Protein AF-A0A7D5GCL3-F1 (afdb_monomer)

Solvent-accessible surface area (backbone atoms only — not comparable to full-atom values): 5210 Å² total; per-residue (Å²): 78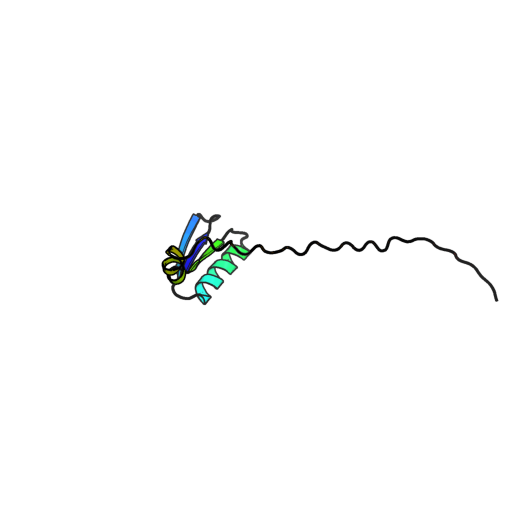,33,39,39,38,27,74,70,76,73,43,77,47,81,35,68,50,68,70,61,49,51,50,54,45,50,61,38,46,77,72,70,40,52,68,49,81,41,54,55,68,62,54,66,62,46,79,79,50,79,90,77,75,77,82,73,79,74,74,76,77,80,80,80,76,80,88,81,79,81,84,89,81,89,83,88,90,134

Radius of gyration: 24.86 Å; Cα contacts (8 Å, |Δi|>4): 73; chains: 1; bounding box: 34×59×66 Å

Foldseek 3Di:
DKWKAWPVVRDIDDDDDPVVSVVVVVVQVVVVIDMDIGDPVVVVVCVVPDDDDPDPPPPPPPPPPPPDDDDDDDDDDD

Structure (mmCIF, N/CA/C/O backbone):
data_AF-A0A7D5GCL3-F1
#
_entry.id   AF-A0A7D5GCL3-F1
#
loop_
_atom_site.group_PDB
_atom_site.id
_atom_site.type_symbol
_atom_site.label_atom_id
_atom_site.label_alt_id
_atom_site.label_comp_id
_atom_site.label_asym_id
_atom_site.label_entity_id
_atom_site.label_seq_id
_atom_site.pdbx_PDB_ins_code
_atom_site.Cartn_x
_atom_site.Cartn_y
_atom_site.Cartn_z
_atom_site.occupancy
_atom_site.B_iso_or_equiv
_atom_site.auth_seq_id
_atom_site.auth_comp_id
_atom_site.auth_asym_id
_atom_site.auth_atom_id
_atom_site.pdbx_PDB_model_num
ATOM 1 N N . MET A 1 1 ? -7.660 0.031 10.808 1.00 88.88 1 MET A N 1
ATOM 2 C CA . MET A 1 1 ? -6.680 -1.039 10.512 1.00 88.88 1 MET A CA 1
ATOM 3 C C . MET A 1 1 ? -6.697 -1.386 9.030 1.00 88.88 1 MET A C 1
ATOM 5 O O . MET A 1 1 ? -7.760 -1.593 8.449 1.00 88.88 1 MET A O 1
ATOM 9 N N . PHE A 1 2 ? -5.513 -1.457 8.431 1.00 93.06 2 PHE A N 1
ATOM 10 C CA . PHE A 1 2 ? -5.266 -1.647 7.007 1.00 93.06 2 PHE A CA 1
ATOM 11 C C . PHE A 1 2 ? -4.412 -2.894 6.771 1.00 93.06 2 PHE A C 1
ATOM 13 O O . PHE A 1 2 ? -3.515 -3.208 7.548 1.00 93.06 2 PHE A O 1
ATOM 20 N N . GLN A 1 3 ? -4.703 -3.618 5.700 1.00 95.19 3 GLN A N 1
ATOM 21 C CA . GLN A 1 3 ? -3.926 -4.759 5.248 1.00 95.19 3 GLN A CA 1
ATOM 22 C C . GLN A 1 3 ? -3.262 -4.405 3.923 1.00 95.19 3 GLN A C 1
ATOM 24 O O . GLN A 1 3 ? -3.956 -4.161 2.938 1.00 95.19 3 GLN A O 1
ATOM 29 N N . CYS A 1 4 ? -1.936 -4.392 3.917 1.00 95.44 4 CYS A N 1
ATOM 30 C CA . CYS A 1 4 ? -1.120 -4.144 2.739 1.00 95.44 4 CYS A CA 1
ATOM 31 C C . CYS A 1 4 ? -0.691 -5.478 2.129 1.00 95.44 4 CYS A C 1
ATOM 33 O O . CYS A 1 4 ? -0.221 -6.366 2.847 1.00 95.44 4 CYS A O 1
ATOM 35 N N . LEU A 1 5 ? -0.870 -5.619 0.820 1.00 95.44 5 LEU A N 1
ATOM 36 C CA . LEU A 1 5 ? -0.492 -6.792 0.035 1.00 95.44 5 LEU A CA 1
ATOM 37 C C . LEU A 1 5 ? 0.433 -6.352 -1.081 1.00 95.44 5 LEU A C 1
ATOM 39 O O . LEU A 1 5 ? 0.089 -5.428 -1.804 1.00 95.44 5 LEU A O 1
ATOM 43 N N . CYS A 1 6 ? 1.573 -7.013 -1.224 1.00 95.94 6 CYS A N 1
ATOM 44 C CA . CYS A 1 6 ? 2.479 -6.799 -2.341 1.00 95.94 6 CYS A CA 1
ATOM 45 C C . CYS A 1 6 ? 2.581 -8.093 -3.150 1.00 95.94 6 CYS A C 1
ATOM 47 O O . CYS A 1 6 ? 3.222 -9.045 -2.704 1.00 95.94 6 CYS A O 1
ATOM 49 N N . ASP A 1 7 ? 1.987 -8.137 -4.344 1.00 92.88 7 ASP A N 1
ATOM 50 C CA . ASP A 1 7 ? 2.004 -9.330 -5.206 1.00 92.88 7 ASP A CA 1
ATOM 51 C C . ASP A 1 7 ? 3.400 -9.621 -5.763 1.00 92.88 7 ASP A C 1
ATOM 53 O O . ASP A 1 7 ? 3.765 -10.767 -6.012 1.00 92.88 7 ASP A O 1
ATOM 57 N N . THR A 1 8 ? 4.221 -8.582 -5.926 1.00 93.56 8 THR A N 1
ATOM 58 C CA . THR A 1 8 ? 5.594 -8.731 -6.428 1.00 93.56 8 THR A CA 1
ATOM 59 C C . THR A 1 8 ? 6.540 -9.315 -5.381 1.00 93.56 8 THR A C 1
ATOM 61 O O . THR A 1 8 ? 7.452 -10.065 -5.726 1.00 93.56 8 THR A O 1
ATOM 64 N N . CYS A 1 9 ? 6.353 -8.953 -4.110 1.00 93.69 9 CYS A N 1
ATOM 65 C CA . CYS A 1 9 ? 7.167 -9.455 -3.002 1.00 93.69 9 CYS A CA 1
ATOM 66 C C . CYS A 1 9 ? 6.537 -10.671 -2.308 1.00 93.69 9 CYS A C 1
ATOM 68 O O . CYS A 1 9 ? 7.203 -11.297 -1.490 1.00 93.69 9 CYS A O 1
ATOM 70 N N . GLU A 1 10 ? 5.285 -11.006 -2.636 1.00 93.81 10 GLU A N 1
ATOM 71 C CA . GLU A 1 10 ? 4.461 -12.000 -1.935 1.00 93.81 10 GLU A CA 1
ATOM 72 C C . GLU A 1 10 ? 4.345 -11.704 -0.424 1.00 93.81 10 GLU A C 1
ATOM 74 O O . GLU A 1 10 ? 4.202 -12.602 0.410 1.00 93.81 10 GLU A O 1
ATOM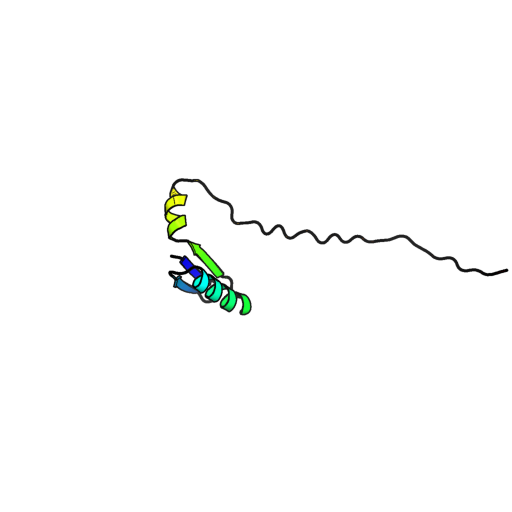 79 N N . GLU A 1 11 ? 4.404 -10.419 -0.064 1.00 93.06 11 GLU A N 1
ATOM 80 C CA . GLU A 1 11 ? 4.392 -9.940 1.317 1.00 93.06 11 GLU A CA 1
ATOM 81 C C . GLU A 1 11 ? 3.005 -9.445 1.728 1.00 93.06 11 GLU A C 1
ATOM 83 O O . GLU A 1 11 ? 2.229 -8.910 0.931 1.00 93.06 11 GLU A O 1
ATOM 88 N N . ARG A 1 12 ? 2.690 -9.644 3.011 1.00 94.56 12 ARG A N 1
ATOM 89 C CA . ARG A 1 12 ? 1.444 -9.204 3.637 1.00 94.56 12 ARG A CA 1
ATOM 90 C C . ARG A 1 12 ? 1.749 -8.583 4.987 1.00 94.56 12 ARG A C 1
ATOM 92 O O . ARG A 1 12 ? 2.278 -9.262 5.866 1.00 94.56 12 ARG A O 1
ATOM 99 N N . GLU A 1 13 ? 1.313 -7.346 5.170 1.00 94.56 13 GLU A N 1
ATOM 100 C CA . GLU A 1 13 ? 1.510 -6.600 6.408 1.00 94.56 13 GLU A CA 1
ATOM 101 C C . GLU A 1 13 ? 0.196 -5.993 6.906 1.00 94.56 13 GLU A C 1
ATOM 103 O O . GLU A 1 13 ? -0.702 -5.663 6.129 1.00 94.56 13 GLU A O 1
ATOM 108 N N . LEU A 1 14 ? 0.049 -5.912 8.227 1.00 95.12 14 LEU A N 1
ATOM 109 C CA . LEU A 1 14 ? -1.131 -5.367 8.888 1.00 95.12 14 LEU A CA 1
ATOM 110 C C . LEU A 1 14 ? -0.712 -4.100 9.629 1.00 95.12 14 LEU A C 1
ATOM 112 O O . LEU A 1 14 ? 0.067 -4.169 10.576 1.00 95.12 14 LEU A O 1
ATOM 116 N N . ILE A 1 15 ? -1.231 -2.960 9.191 1.00 95.38 15 ILE A N 1
ATOM 117 C CA . ILE A 1 15 ? -0.821 -1.634 9.648 1.00 95.38 15 ILE A CA 1
ATOM 118 C C . ILE A 1 15 ? -2.037 -0.926 10.251 1.00 95.38 15 ILE A C 1
ATOM 120 O O . ILE A 1 15 ? -3.127 -0.934 9.680 1.00 95.38 15 ILE A O 1
ATOM 124 N N . GLU A 1 16 ? -1.895 -0.344 11.439 1.00 92.31 16 GLU A N 1
ATOM 125 C CA . GLU A 1 16 ? -3.027 0.273 12.144 1.00 92.31 16 GLU A CA 1
ATOM 126 C C . GLU A 1 16 ? -3.412 1.624 11.532 1.00 92.31 16 GLU A C 1
ATOM 128 O O . GLU A 1 16 ? -4.597 1.864 11.272 1.00 92.31 16 GLU A O 1
ATOM 133 N N . GLU A 1 17 ? -2.403 2.438 11.223 1.00 94.12 17 GLU A N 1
ATOM 134 C CA . GLU A 1 17 ? -2.536 3.813 10.747 1.00 94.12 17 GLU A CA 1
ATOM 135 C C . GLU A 1 17 ? -2.493 3.906 9.213 1.00 94.12 17 GLU A C 1
ATOM 137 O O . GLU A 1 17 ? -1.672 3.271 8.548 1.00 94.12 17 GLU A O 1
ATOM 142 N N . LEU A 1 18 ? -3.349 4.754 8.632 1.00 92.31 18 LEU A N 1
ATOM 143 C CA . LEU A 1 18 ? -3.406 4.952 7.177 1.00 92.31 18 LEU A CA 1
ATOM 144 C C . LEU A 1 18 ? -2.110 5.559 6.623 1.00 92.31 18 LEU A C 1
ATOM 146 O O . LEU A 1 18 ? -1.674 5.198 5.535 1.00 92.31 18 LEU A O 1
ATOM 150 N N . GLU A 1 19 ? -1.502 6.480 7.369 1.00 95.50 19 GLU A N 1
ATOM 151 C CA . GLU A 1 19 ? -0.282 7.185 6.961 1.00 95.50 19 GLU A CA 1
ATOM 152 C C . GLU A 1 19 ? 0.873 6.199 6.740 1.00 95.50 19 GLU A C 1
ATOM 154 O O . GLU A 1 19 ? 1.527 6.232 5.701 1.00 95.50 19 GLU A O 1
ATOM 159 N N . GLN A 1 20 ? 1.037 5.238 7.651 1.00 94.88 20 GLN A N 1
ATOM 160 C CA . GLN A 1 20 ? 2.035 4.173 7.538 1.00 94.88 20 GLN A CA 1
ATOM 161 C C . GLN A 1 20 ? 1.731 3.209 6.382 1.00 94.88 20 GLN A C 1
ATOM 163 O O . GLN A 1 20 ? 2.639 2.775 5.676 1.00 94.88 20 GLN A O 1
ATOM 168 N N . ALA A 1 21 ? 0.454 2.894 6.140 1.00 94.81 21 ALA A N 1
ATOM 169 C CA . ALA A 1 21 ? 0.063 2.072 4.995 1.00 94.81 21 ALA A CA 1
ATOM 170 C C . ALA A 1 21 ? 0.377 2.774 3.661 1.00 94.81 21 ALA A C 1
ATOM 172 O O . ALA A 1 21 ? 0.822 2.136 2.707 1.00 94.81 21 ALA A O 1
ATOM 173 N N . GLN A 1 22 ? 0.203 4.098 3.608 1.00 95.00 22 GLN A N 1
ATOM 174 C CA . GLN A 1 22 ? 0.560 4.906 2.445 1.00 95.00 22 GLN A CA 1
ATOM 175 C C . GLN A 1 22 ? 2.079 4.969 2.230 1.00 95.00 22 GLN A C 1
ATOM 177 O O . GLN A 1 22 ? 2.528 4.911 1.086 1.00 95.00 22 GLN A O 1
ATOM 182 N N . GLU A 1 23 ? 2.871 5.063 3.301 1.00 96.69 23 GLU A N 1
ATOM 183 C CA . GLU A 1 23 ? 4.335 4.975 3.226 1.00 96.69 23 GLU A CA 1
ATOM 184 C C . GLU A 1 23 ? 4.787 3.624 2.652 1.00 96.69 23 GLU A C 1
ATOM 186 O O . GLU A 1 23 ? 5.569 3.610 1.700 1.00 96.69 23 GLU A O 1
ATOM 191 N N . TYR A 1 24 ? 4.223 2.511 3.144 1.00 94.94 24 TYR A N 1
ATOM 192 C CA . TYR A 1 24 ? 4.483 1.165 2.615 1.00 94.94 24 TYR A CA 1
ATOM 193 C C . TYR A 1 24 ? 4.195 1.078 1.112 1.00 94.94 24 TYR A C 1
ATOM 195 O O . TYR A 1 24 ? 5.009 0.559 0.344 1.00 94.94 24 TYR A O 1
ATOM 203 N N . PHE A 1 25 ? 3.048 1.611 0.680 1.00 95.50 25 PHE A N 1
ATOM 204 C CA . PHE A 1 25 ? 2.678 1.639 -0.732 1.00 95.50 25 PHE A CA 1
ATOM 205 C C . PHE A 1 25 ? 3.658 2.458 -1.563 1.00 95.50 25 PHE A C 1
ATOM 207 O O . PHE A 1 25 ? 4.088 1.986 -2.609 1.00 95.50 25 PHE A O 1
ATOM 214 N N . ASN A 1 26 ? 4.038 3.654 -1.109 1.00 95.75 26 ASN A N 1
ATOM 215 C CA . ASN A 1 26 ? 4.956 4.514 -1.854 1.00 95.75 26 ASN A CA 1
ATOM 216 C C . ASN A 1 26 ? 6.322 3.839 -2.042 1.00 95.75 26 ASN A C 1
ATOM 218 O O . ASN A 1 26 ? 6.834 3.811 -3.158 1.00 95.75 26 ASN A O 1
ATOM 222 N N . GLU A 1 27 ? 6.875 3.232 -0.987 1.00 96.00 27 GLU A N 1
ATOM 223 C CA . GLU A 1 27 ? 8.159 2.524 -1.060 1.00 96.00 27 GLU A CA 1
ATOM 224 C C . GLU A 1 27 ? 8.131 1.384 -2.089 1.00 96.00 27 GLU A C 1
ATOM 226 O O . GLU A 1 27 ? 9.061 1.206 -2.878 1.00 96.00 27 GLU A O 1
ATOM 231 N N . HIS A 1 28 ? 7.055 0.604 -2.100 1.00 94.56 28 HIS A N 1
ATOM 232 C CA . HIS A 1 28 ? 6.912 -0.527 -3.009 1.00 94.56 28 HIS A CA 1
ATOM 233 C C . HIS A 1 28 ? 6.560 -0.087 -4.438 1.00 94.56 28 HIS A C 1
ATOM 235 O O . HIS A 1 28 ? 7.086 -0.652 -5.399 1.00 94.56 28 HIS A O 1
ATOM 241 N N . ALA A 1 29 ? 5.750 0.959 -4.600 1.00 92.25 29 ALA A N 1
ATOM 242 C CA . ALA A 1 29 ? 5.441 1.550 -5.898 1.00 92.25 29 ALA A CA 1
ATOM 243 C C . ALA A 1 29 ? 6.696 2.135 -6.565 1.00 92.25 29 ALA A C 1
ATOM 245 O O . ALA A 1 29 ? 6.909 1.920 -7.759 1.00 92.25 29 ALA A O 1
ATOM 246 N N . ASP A 1 30 ? 7.579 2.783 -5.797 1.00 95.56 30 ASP A N 1
ATOM 247 C CA . ASP A 1 30 ? 8.874 3.282 -6.284 1.00 95.56 30 ASP A CA 1
ATOM 248 C C . ASP A 1 30 ? 9.788 2.148 -6.780 1.00 95.56 30 ASP A C 1
ATOM 250 O O . ASP A 1 30 ? 10.616 2.336 -7.676 1.00 95.56 30 ASP A O 1
ATOM 254 N N . ARG A 1 31 ? 9.614 0.938 -6.237 1.00 93.75 31 ARG A N 1
ATOM 255 C CA . ARG A 1 31 ? 10.303 -0.287 -6.677 1.00 93.75 31 ARG A CA 1
ATOM 256 C C . ARG A 1 31 ? 9.619 -0.963 -7.871 1.00 93.75 31 ARG A C 1
ATOM 258 O O . ARG A 1 31 ? 10.147 -1.950 -8.384 1.00 93.75 31 ARG A O 1
ATOM 265 N N . GLY A 1 32 ? 8.483 -0.435 -8.331 1.00 93.50 32 GLY A N 1
ATOM 266 C CA . GLY A 1 32 ? 7.673 -1.002 -9.409 1.00 93.50 32 GLY A CA 1
ATOM 267 C C . GLY A 1 32 ? 6.870 -2.233 -8.991 1.00 93.50 32 GLY A C 1
ATOM 268 O O . GLY A 1 32 ? 6.525 -3.044 -9.849 1.00 93.50 32 GLY A O 1
ATOM 269 N N . CYS A 1 33 ? 6.616 -2.405 -7.693 1.00 95.00 33 CYS A N 1
ATOM 270 C CA . CYS A 1 33 ? 5.797 -3.493 -7.182 1.00 95.00 33 CYS A CA 1
ATOM 271 C C . CYS A 1 33 ? 4.303 -3.181 -7.324 1.00 95.00 33 CYS A C 1
ATOM 273 O O . CYS A 1 33 ? 3.873 -2.034 -7.196 1.00 95.00 33 CYS A O 1
ATOM 275 N N . GLU A 1 34 ? 3.513 -4.227 -7.537 1.00 93.38 34 GLU A N 1
ATOM 276 C CA . GLU A 1 34 ? 2.053 -4.166 -7.467 1.00 93.38 34 GLU A CA 1
ATOM 277 C C . GLU A 1 34 ? 1.606 -4.334 -6.011 1.00 93.38 34 GLU A C 1
ATOM 279 O O . GLU A 1 34 ? 1.975 -5.315 -5.359 1.00 93.38 34 GLU A O 1
ATOM 284 N N . VAL A 1 35 ? 0.882 -3.334 -5.493 1.00 94.69 35 VAL A N 1
ATOM 285 C CA . VAL A 1 35 ? 0.511 -3.237 -4.076 1.00 94.69 35 VAL A CA 1
ATOM 286 C C . VAL A 1 35 ? -0.952 -2.847 -3.916 1.00 94.69 35 VAL A C 1
ATOM 288 O O . VAL A 1 35 ? -1.410 -1.879 -4.525 1.00 94.69 35 VAL A O 1
ATOM 291 N N . GLU A 1 36 ? -1.654 -3.529 -3.016 1.00 93.50 36 GLU A N 1
ATOM 292 C CA . GLU A 1 36 ? -3.025 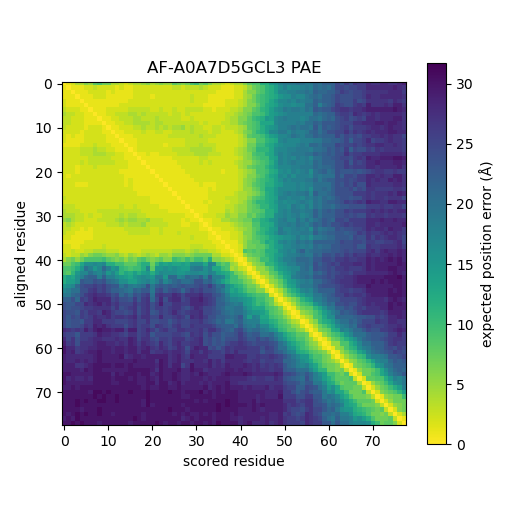-3.220 -2.611 1.00 93.50 36 GLU A CA 1
ATOM 293 C C . GLU A 1 36 ? -3.092 -2.859 -1.119 1.00 93.50 36 GLU A C 1
ATOM 295 O O . GLU A 1 36 ? -2.517 -3.548 -0.275 1.00 93.50 36 GLU A O 1
ATOM 300 N N . ILE A 1 37 ? -3.836 -1.800 -0.773 1.00 93.69 37 ILE A N 1
ATOM 301 C CA . ILE A 1 37 ? -4.176 -1.454 0.617 1.00 93.69 37 ILE A CA 1
ATOM 302 C C . ILE A 1 37 ? -5.668 -1.709 0.839 1.00 93.69 37 ILE A C 1
ATOM 304 O O . ILE A 1 37 ? -6.524 -1.069 0.227 1.00 93.69 37 ILE A O 1
ATOM 308 N N . ILE A 1 38 ? -5.990 -2.596 1.776 1.00 92.25 38 ILE A N 1
ATOM 309 C CA . ILE A 1 38 ? -7.361 -2.969 2.129 1.00 92.25 38 ILE A CA 1
ATOM 310 C C . ILE A 1 38 ? -7.693 -2.399 3.507 1.00 92.25 38 ILE A C 1
ATOM 312 O O . ILE A 1 38 ? -7.069 -2.763 4.501 1.00 92.25 38 ILE A O 1
ATOM 316 N N . ASN A 1 39 ? -8.711 -1.542 3.606 1.00 90.19 39 ASN A N 1
ATOM 317 C CA . ASN A 1 39 ? -9.230 -1.126 4.909 1.00 90.19 39 ASN A CA 1
ATOM 318 C C . ASN A 1 39 ? -10.093 -2.248 5.508 1.00 90.19 39 ASN A C 1
ATOM 320 O O . ASN A 1 39 ? -11.203 -2.513 5.042 1.00 90.19 39 ASN A O 1
ATOM 324 N N . VAL A 1 40 ? -9.578 -2.894 6.554 1.00 85.75 40 VAL A N 1
ATOM 325 C CA . VAL A 1 40 ? -10.193 -4.068 7.187 1.00 85.75 40 VAL A CA 1
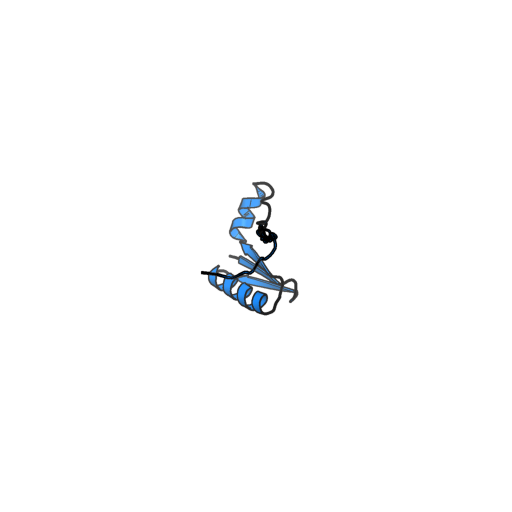ATOM 326 C C . VAL A 1 40 ? -11.481 -3.696 7.930 1.00 85.75 40 VAL A C 1
ATOM 328 O O . VAL A 1 40 ? -12.412 -4.498 7.981 1.00 85.75 40 VAL A O 1
ATOM 331 N N . GLU A 1 41 ? -11.585 -2.470 8.449 1.00 75.88 41 GLU A N 1
ATOM 332 C CA . GLU A 1 41 ? -12.786 -2.002 9.155 1.00 75.88 41 GLU A CA 1
ATOM 333 C C . GLU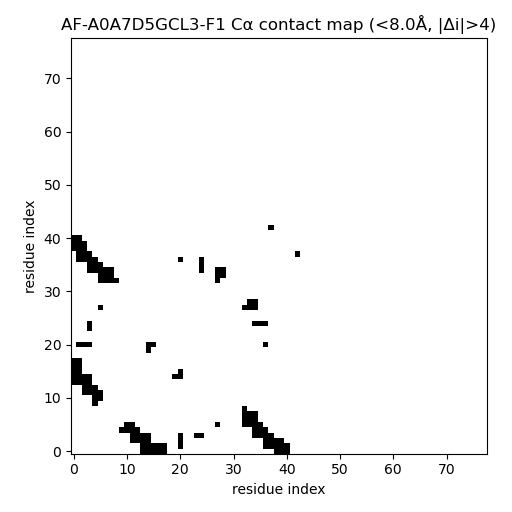 A 1 41 ? -13.936 -1.696 8.187 1.00 75.88 41 GLU A C 1
ATOM 335 O O . GLU A 1 41 ? -15.080 -2.057 8.453 1.00 75.88 41 GLU A O 1
ATOM 340 N N . LEU A 1 42 ? -13.638 -1.111 7.021 1.00 63.75 42 LEU A N 1
ATOM 341 C CA . LEU A 1 42 ? -14.640 -0.863 5.972 1.00 63.75 42 LEU A CA 1
ATOM 342 C C . LEU A 1 42 ? -15.032 -2.135 5.205 1.00 63.75 42 LEU A C 1
ATOM 344 O O . LEU A 1 42 ? -16.135 -2.212 4.660 1.00 63.75 42 LEU A O 1
ATOM 348 N N . ALA A 1 43 ? -14.156 -3.141 5.143 1.00 57.72 43 ALA A N 1
ATOM 349 C CA . ALA A 1 43 ? -14.454 -4.412 4.484 1.00 57.72 43 ALA A CA 1
ATOM 350 C C . ALA A 1 43 ? -15.534 -5.223 5.224 1.00 57.72 43 ALA A C 1
ATOM 352 O O . ALA A 1 43 ? -16.310 -5.933 4.584 1.00 57.72 43 ALA A O 1
ATOM 353 N N . ALA A 1 44 ? -15.626 -5.091 6.552 1.00 58.09 44 ALA A N 1
ATOM 354 C CA . ALA A 1 44 ? -16.648 -5.769 7.348 1.00 58.09 44 ALA A CA 1
ATOM 355 C C . ALA A 1 44 ? -18.069 -5.234 7.075 1.00 58.09 44 ALA A C 1
ATOM 357 O O . ALA A 1 44 ? -19.021 -6.013 7.062 1.00 58.09 44 ALA A O 1
ATOM 358 N N . ASP A 1 45 ? -18.211 -3.933 6.801 1.00 54.06 45 ASP A N 1
ATOM 359 C CA . ASP A 1 45 ? -19.508 -3.292 6.532 1.00 54.06 45 ASP A CA 1
ATOM 360 C C . ASP A 1 45 ? -20.007 -3.544 5.093 1.00 54.06 45 ASP A C 1
ATOM 362 O O . ASP A 1 45 ? -21.205 -3.691 4.846 1.00 54.06 45 ASP A O 1
ATOM 366 N N . GLN A 1 46 ? -19.087 -3.689 4.131 1.00 53.84 46 GLN A N 1
ATOM 367 C CA . GLN A 1 46 ? -19.422 -3.933 2.719 1.00 53.84 46 GLN A CA 1
ATOM 368 C C . GLN A 1 46 ? -19.884 -5.365 2.409 1.00 53.84 46 GLN A C 1
ATOM 370 O O . GLN A 1 46 ? -20.380 -5.623 1.316 1.00 53.84 46 GLN A O 1
ATOM 375 N N . LEU A 1 47 ? -19.833 -6.306 3.357 1.00 55.72 47 LEU A N 1
ATOM 376 C CA . LEU A 1 47 ? -20.477 -7.616 3.169 1.00 55.72 47 LEU A CA 1
ATOM 377 C C . LEU A 1 47 ? -22.020 -7.531 3.120 1.00 55.72 47 LEU A C 1
ATOM 379 O O . LEU A 1 47 ? -22.672 -8.543 2.862 1.00 55.72 47 LEU A O 1
ATOM 383 N N . ASN A 1 48 ? -22.611 -6.344 3.326 1.00 52.97 48 ASN A N 1
ATOM 384 C CA . ASN A 1 48 ? -24.056 -6.101 3.229 1.00 52.97 48 ASN A CA 1
ATOM 385 C C . ASN A 1 48 ? -24.475 -5.188 2.054 1.00 52.97 48 ASN A C 1
ATOM 387 O O . ASN A 1 48 ? -25.666 -4.973 1.829 1.00 52.97 48 ASN A O 1
ATOM 391 N N . THR A 1 49 ? -23.535 -4.665 1.266 1.00 53.47 49 THR A N 1
ATOM 392 C CA . THR A 1 49 ? -23.835 -3.843 0.085 1.00 53.47 49 THR A CA 1
ATOM 393 C C . THR A 1 49 ? -22.986 -4.314 -1.092 1.00 53.47 49 THR A C 1
ATOM 395 O O . THR A 1 49 ? -21.778 -4.457 -0.989 1.00 53.47 49 THR A O 1
ATOM 398 N N . GLY A 1 50 ? -23.655 -4.652 -2.200 1.00 54.72 50 GLY A N 1
ATOM 399 C CA . GLY A 1 50 ? -23.074 -5.313 -3.376 1.00 54.72 50 GLY A CA 1
ATOM 400 C C . GLY A 1 50 ? -21.873 -4.600 -4.025 1.00 54.72 50 GLY A C 1
ATOM 401 O O . GLY A 1 50 ? -21.475 -3.519 -3.606 1.00 54.72 50 GLY A O 1
ATOM 402 N N . PRO A 1 51 ? -21.293 -5.206 -5.076 1.00 52.56 51 PRO A N 1
ATOM 403 C CA . PRO A 1 51 ? -19.912 -4.982 -5.492 1.00 52.56 51 PRO A CA 1
ATOM 404 C C . PRO A 1 51 ? -19.646 -3.520 -5.868 1.00 52.56 51 PRO A C 1
ATOM 406 O O . PRO A 1 51 ? -20.094 -3.043 -6.912 1.00 52.56 51 PRO A O 1
ATOM 409 N N . THR A 1 52 ? -18.869 -2.831 -5.034 1.00 57.00 52 THR A N 1
ATOM 410 C CA . THR A 1 52 ? -18.254 -1.547 -5.375 1.00 57.00 52 THR A CA 1
ATO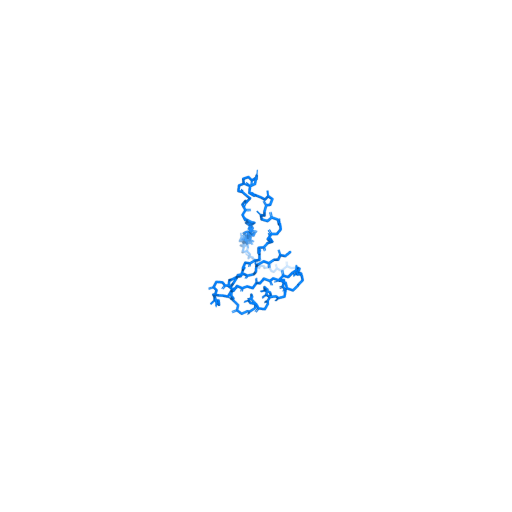M 411 C C . THR A 1 52 ? -17.144 -1.820 -6.385 1.00 57.00 52 THR A C 1
ATOM 413 O O . THR A 1 52 ? -16.163 -2.494 -6.076 1.00 57.00 52 THR A O 1
ATOM 416 N N . GLN A 1 53 ? -17.322 -1.349 -7.620 1.00 53.12 53 GLN A N 1
ATOM 417 C CA . GLN A 1 53 ? -16.297 -1.451 -8.657 1.00 53.12 53 GLN A CA 1
ATOM 418 C C . GLN A 1 53 ? -15.020 -0.713 -8.216 1.00 53.12 53 GLN A C 1
ATOM 420 O O . GLN A 1 53 ? -15.131 0.390 -7.671 1.00 53.12 53 GLN A O 1
ATOM 425 N N . PRO A 1 54 ? -13.820 -1.276 -8.452 1.00 56.03 54 PRO A N 1
ATOM 426 C CA . PRO A 1 54 ? -12.577 -0.558 -8.216 1.00 56.03 54 PRO A CA 1
ATOM 427 C C . PRO A 1 5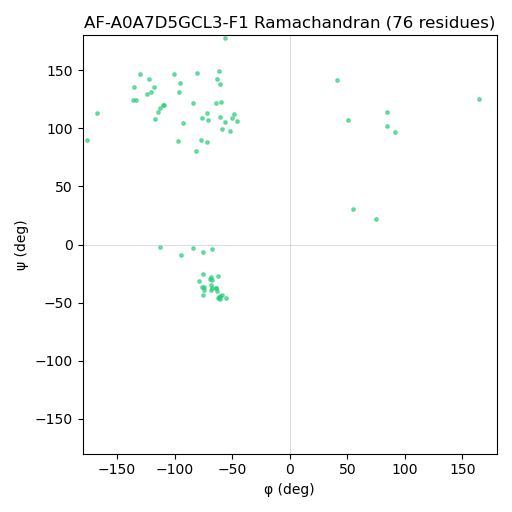4 ? -12.512 0.650 -9.153 1.00 56.03 54 PRO A C 1
ATOM 429 O O . PRO A 1 54 ? -12.966 0.591 -10.298 1.00 56.03 54 PRO A O 1
ATOM 432 N N . ALA A 1 55 ? -11.979 1.755 -8.637 1.00 58.06 55 ALA A N 1
ATOM 433 C CA . ALA A 1 55 ? -11.798 2.999 -9.365 1.00 58.06 55 ALA A CA 1
ATOM 434 C C . ALA A 1 55 ? -11.144 2.733 -10.729 1.00 58.06 55 ALA A C 1
ATOM 436 O O . ALA A 1 55 ? -9.975 2.359 -10.803 1.00 58.06 55 ALA A O 1
ATOM 437 N N . SER A 1 56 ? -11.886 2.940 -11.821 1.00 41.69 56 SER A N 1
ATOM 438 C CA . SER A 1 56 ? -11.251 3.051 -13.125 1.00 41.69 56 SER A CA 1
ATOM 439 C C . SER A 1 56 ? -10.525 4.388 -13.135 1.00 41.69 56 SER A C 1
ATOM 441 O O . SER A 1 56 ? -11.159 5.446 -13.216 1.00 41.69 56 SER A O 1
ATOM 443 N N . CYS A 1 57 ? -9.199 4.347 -13.048 1.00 46.38 57 CYS A N 1
ATOM 444 C CA . CYS A 1 57 ? -8.362 5.411 -13.573 1.00 46.38 57 CYS A CA 1
ATOM 445 C C . CYS A 1 57 ? -8.807 5.618 -15.020 1.00 46.38 57 CYS A C 1
ATOM 447 O O . CYS A 1 57 ? -8.468 4.836 -15.905 1.00 46.38 57 CYS A O 1
ATOM 449 N N . THR A 1 58 ? -9.657 6.617 -15.246 1.00 52.31 58 THR A N 1
ATOM 450 C CA . THR A 1 58 ? -9.972 7.048 -16.600 1.00 52.31 58 THR A CA 1
ATOM 451 C C . THR A 1 58 ? -8.708 7.755 -17.050 1.00 52.31 58 THR A C 1
ATOM 453 O O . THR A 1 58 ? -8.523 8.938 -16.780 1.00 52.31 58 THR A O 1
ATOM 456 N N . GLU A 1 59 ? -7.778 6.988 -17.616 1.00 61.03 59 GLU A N 1
ATOM 457 C CA . GLU A 1 59 ? -6.701 7.531 -18.424 1.00 61.03 59 GLU A CA 1
ATOM 458 C C . GLU A 1 59 ? -7.370 8.455 -19.439 1.00 61.03 59 GLU A C 1
ATOM 460 O 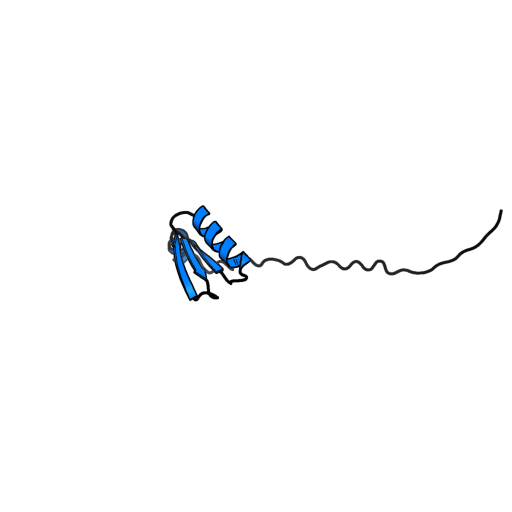O . GLU A 1 59 ? -8.111 8.000 -20.314 1.00 61.03 59 GLU A O 1
ATOM 465 N N . GLU A 1 60 ? -7.198 9.766 -19.277 1.00 60.50 60 GLU A N 1
ATOM 466 C CA . GLU A 1 60 ? -7.685 10.698 -20.278 1.00 60.50 60 GLU A CA 1
ATOM 467 C C . GLU A 1 60 ? -6.983 10.355 -21.601 1.00 60.50 60 GLU A C 1
ATOM 469 O O . GLU A 1 60 ? -5.745 10.331 -21.662 1.00 60.50 60 GLU A O 1
ATOM 474 N N . PRO A 1 61 ? -7.729 10.047 -22.676 1.00 56.91 61 PRO A N 1
ATOM 475 C CA . PRO A 1 61 ? -7.115 9.797 -23.961 1.00 56.91 61 PRO A CA 1
ATOM 476 C C . PRO A 1 61 ? -6.431 11.083 -24.423 1.00 56.91 61 PRO A C 1
ATOM 478 O O . PRO A 1 61 ? -7.051 12.136 -24.567 1.00 56.91 61 PRO A O 1
ATOM 481 N N . ARG A 1 62 ? -5.124 10.964 -24.662 1.00 57.25 62 ARG A N 1
ATOM 482 C CA . ARG A 1 62 ? -4.254 11.966 -25.283 1.00 57.25 62 ARG A CA 1
ATOM 483 C C . ARG A 1 62 ? -4.966 12.526 -26.514 1.00 57.25 62 ARG A C 1
ATOM 485 O O . ARG A 1 62 ? -5.053 11.846 -27.536 1.00 57.25 62 ARG A O 1
ATOM 492 N N . THR A 1 63 ? -5.478 13.751 -26.446 1.00 52.34 63 THR A N 1
ATOM 493 C CA . THR A 1 63 ? -5.995 14.417 -27.640 1.00 52.34 63 THR A CA 1
ATOM 494 C C . THR A 1 63 ? -4.807 14.917 -28.449 1.00 52.34 63 THR A C 1
ATOM 496 O O . THR A 1 63 ? -4.292 16.018 -28.275 1.00 52.34 63 THR A O 1
ATOM 499 N N . ALA A 1 64 ? -4.343 14.051 -29.349 1.00 57.28 64 ALA A N 1
ATOM 500 C CA . ALA A 1 64 ? -3.603 14.464 -30.524 1.00 57.28 64 ALA A CA 1
ATOM 501 C C . ALA A 1 64 ? -4.504 15.413 -31.322 1.00 57.28 64 ALA A C 1
ATOM 503 O O . ALA A 1 64 ? -5.405 14.969 -32.029 1.00 57.28 64 ALA A O 1
ATOM 504 N N . ASN A 1 65 ? -4.291 16.720 -31.184 1.00 57.16 65 ASN A N 1
ATOM 505 C CA . ASN A 1 65 ? -4.818 17.666 -32.153 1.00 57.16 65 ASN A CA 1
ATOM 506 C C . ASN A 1 65 ? -3.705 17.981 -33.151 1.00 57.16 65 ASN A C 1
ATOM 508 O O . ASN A 1 65 ? -2.889 18.884 -32.958 1.00 57.16 65 ASN A O 1
ATOM 512 N N . GLU A 1 66 ? -3.653 17.160 -34.198 1.00 56.78 66 GLU A N 1
ATOM 513 C CA . GLU A 1 66 ? -2.965 17.474 -35.441 1.00 56.78 66 GLU A CA 1
ATOM 514 C C . GLU A 1 66 ? -3.529 18.781 -36.006 1.00 56.78 66 GLU A C 1
ATOM 516 O O . GLU A 1 66 ? -4.609 18.806 -36.595 1.00 56.78 66 GLU A O 1
ATOM 521 N N . ILE A 1 67 ? -2.781 19.877 -35.897 1.00 60.00 67 ILE A N 1
ATOM 522 C CA . ILE A 1 67 ? -3.016 21.029 -36.770 1.00 60.00 67 ILE A CA 1
ATOM 523 C C . ILE A 1 67 ? -2.310 20.720 -38.093 1.00 60.00 67 ILE A C 1
ATOM 525 O O . ILE A 1 67 ? -1.188 21.148 -38.352 1.00 60.00 67 ILE A O 1
ATOM 529 N N . SER A 1 68 ? -2.980 19.915 -38.916 1.00 55.00 68 SER A N 1
ATOM 530 C CA . SER A 1 68 ? -2.648 19.702 -40.322 1.00 55.00 68 SER A CA 1
ATOM 531 C C . SER A 1 68 ? -3.458 20.676 -41.176 1.00 55.00 68 SER A C 1
ATOM 533 O O . SER A 1 68 ? -4.661 20.498 -41.354 1.00 55.00 68 SER A O 1
ATOM 535 N N . SER A 1 69 ? -2.805 21.731 -41.673 1.00 52.06 69 SER A N 1
ATOM 536 C CA . SER A 1 69 ? -3.115 22.472 -42.915 1.00 52.06 69 SER A CA 1
ATOM 537 C C . SER A 1 69 ? -2.029 23.542 -43.100 1.00 52.06 69 SER A C 1
ATOM 539 O O . SER A 1 69 ? -2.031 24.554 -42.413 1.00 52.06 69 SER A O 1
ATOM 541 N N . ARG A 1 70 ? -0.934 23.209 -43.791 1.00 59.88 70 ARG A N 1
ATOM 542 C CA . ARG A 1 70 ? -0.712 23.361 -45.246 1.00 59.88 70 ARG A CA 1
ATOM 543 C C . ARG A 1 70 ? -0.220 24.763 -45.643 1.00 59.88 70 ARG A C 1
ATOM 545 O O . ARG A 1 70 ? -0.974 25.718 -45.548 1.00 59.88 70 ARG A O 1
ATOM 552 N N . GLU A 1 71 ? 1.026 24.781 -46.139 1.00 53.50 71 GLU A N 1
ATOM 553 C CA . GLU A 1 71 ? 1.537 25.517 -47.314 1.00 53.50 71 GLU A CA 1
ATOM 554 C C . GLU A 1 71 ? 1.197 27.027 -47.362 1.00 53.50 71 GLU A C 1
ATOM 556 O O . GLU A 1 71 ? 0.064 27.424 -47.587 1.00 53.50 71 GLU A O 1
ATOM 561 N N . GLY A 1 72 ? 2.123 27.960 -47.142 1.00 52.34 72 GLY A N 1
ATOM 562 C CA . GLY A 1 72 ? 3.296 28.165 -47.987 1.00 52.34 72 GLY A CA 1
ATOM 563 C C . GLY A 1 72 ? 2.944 29.059 -49.181 1.00 52.34 72 GLY A C 1
ATOM 564 O O . GLY A 1 72 ? 2.378 28.566 -50.145 1.00 52.34 72 GLY A O 1
ATOM 565 N N . GLN A 1 73 ? 3.319 30.346 -49.141 1.00 54.91 73 GLN A N 1
ATOM 566 C CA . GLN A 1 73 ? 3.728 31.107 -50.331 1.00 54.91 73 GLN A CA 1
ATOM 567 C C . GLN A 1 73 ? 4.397 32.442 -49.958 1.00 54.91 73 GLN A C 1
ATOM 569 O O . GLN A 1 73 ? 3.793 33.360 -49.413 1.00 54.91 73 GLN A O 1
ATOM 574 N N . GLN A 1 74 ? 5.691 32.501 -50.268 1.00 59.66 74 GLN A N 1
ATOM 575 C CA . GLN A 1 74 ? 6.524 33.696 -50.386 1.00 59.66 74 GLN A CA 1
ATOM 576 C C . GLN A 1 74 ? 5.990 34.615 -51.502 1.00 59.66 74 GLN A C 1
ATOM 578 O O . GLN A 1 74 ? 5.514 34.094 -52.510 1.00 59.66 74 GLN A O 1
ATOM 583 N N . SER A 1 75 ? 6.164 35.942 -51.385 1.00 56.84 75 SER A N 1
ATOM 584 C CA . SER A 1 75 ? 6.870 36.810 -52.365 1.00 56.84 75 SER A CA 1
ATOM 585 C C . SER A 1 75 ? 6.589 38.313 -52.164 1.00 56.84 75 SER A C 1
ATOM 587 O O . SER A 1 75 ? 5.441 38.733 -52.167 1.00 56.84 75 SER A O 1
ATOM 589 N N . ALA A 1 76 ? 7.685 39.067 -52.020 1.00 49.97 76 ALA A N 1
ATOM 590 C CA . ALA A 1 76 ? 8.072 40.341 -52.651 1.00 49.97 76 ALA A CA 1
ATOM 591 C C . ALA A 1 76 ? 7.098 41.529 -52.895 1.00 49.97 76 ALA A C 1
ATOM 593 O O . ALA A 1 76 ? 6.015 41.384 -53.447 1.00 49.97 76 ALA A O 1
ATOM 594 N N . ASP A 1 77 ? 7.690 42.718 -52.678 1.00 57.56 77 ASP A N 1
ATOM 595 C CA . ASP A 1 77 ? 7.522 44.002 -53.396 1.00 57.56 77 ASP A CA 1
ATOM 596 C C . ASP A 1 77 ? 6.471 45.016 -52.897 1.00 57.56 77 ASP A C 1
ATOM 598 O O . ASP A 1 77 ? 5.297 44.965 -53.266 1.00 57.56 77 ASP A O 1
ATOM 602 N N . ARG A 1 78 ? 6.929 46.005 -52.108 1.00 50.28 78 ARG A N 1
ATOM 603 C CA . ARG A 1 78 ? 6.907 47.430 -52.498 1.00 50.28 78 ARG A CA 1
ATOM 604 C C . ARG A 1 78 ? 7.695 48.332 -51.549 1.00 50.28 78 ARG A C 1
ATOM 606 O O . ARG A 1 78 ? 7.635 48.091 -50.324 1.00 50.28 78 ARG A O 1
#

Mean predicted aligned error: 16.08 Å

Seco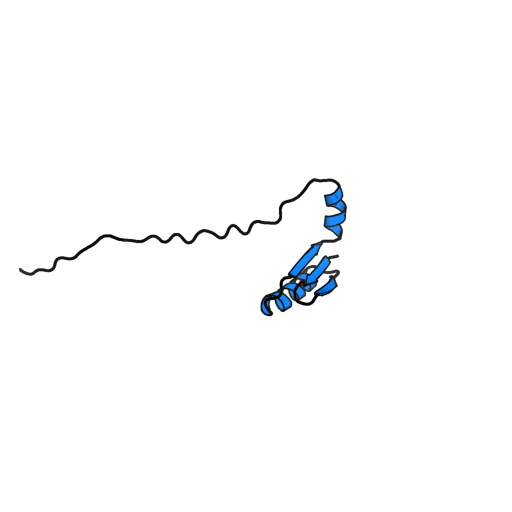ndary structure (DSSP, 8-state):
-EEEEETTTTEEEEESSHHHHHHHHHHHHHTT--EEEEEHHHHHHGGGS-----------------------------

Sequence (78 aa):
MFQCLCDTCEERELIEELEQAQEYFNEHADRGCEVEIINVELAADQLNTGPTQPASCTEEPRTANEISSREGQQSADR

pLDDT: mean 75.32, std 19.47, range [41.69, 96.69]

Organism: NCBI:txid2743090